Protein AF-A0A523TKD2-F1 (afdb_monomer_lite)

Structure (mmCIF, N/CA/C/O backbone):
data_AF-A0A523TKD2-F1
#
_entry.id   AF-A0A523TKD2-F1
#
loop_
_atom_site.group_PDB
_atom_site.id
_atom_site.type_symbol
_atom_site.label_atom_id
_atom_site.label_alt_id
_atom_site.label_comp_id
_atom_site.label_asym_id
_atom_site.label_entity_id
_atom_site.label_seq_id
_atom_site.pdbx_PDB_in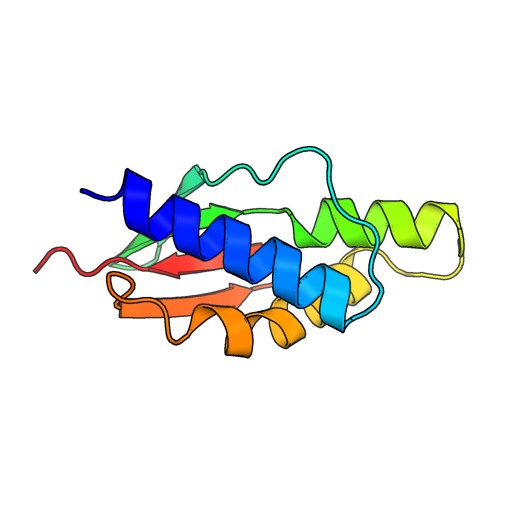s_code
_atom_site.Cartn_x
_atom_site.Cartn_y
_atom_site.Cartn_z
_atom_site.occupancy
_atom_site.B_iso_or_equiv
_atom_site.auth_seq_id
_atom_site.auth_comp_id
_atom_site.auth_asym_id
_atom_site.auth_atom_id
_atom_site.pdbx_PDB_model_num
ATOM 1 N N . MET A 1 1 ? -2.795 4.272 20.669 1.00 55.62 1 MET A N 1
ATOM 2 C CA . MET A 1 1 ? -3.028 2.855 20.339 1.00 55.62 1 MET A CA 1
ATOM 3 C C . MET A 1 1 ? -2.455 2.567 18.963 1.00 55.62 1 MET A C 1
ATOM 5 O O . MET A 1 1 ? -1.347 2.073 18.983 1.00 55.62 1 MET A O 1
ATOM 9 N N . PHE A 1 2 ? -2.994 3.117 17.865 1.00 60.03 2 PHE A N 1
ATOM 10 C CA . PHE A 1 2 ? -2.570 2.917 16.452 1.00 60.03 2 PHE A CA 1
ATOM 11 C C . PHE A 1 2 ? -1.080 3.009 16.045 1.00 60.03 2 PHE A C 1
ATOM 13 O O . PHE A 1 2 ? -0.734 2.704 14.907 1.00 60.03 2 PHE A O 1
ATOM 20 N N . THR A 1 3 ? -0.172 3.453 16.915 1.00 75.75 3 THR A N 1
ATOM 21 C CA . THR A 1 3 ? 1.267 3.470 16.605 1.00 75.75 3 THR A CA 1
ATOM 22 C C . THR A 1 3 ? 1.856 2.058 16.585 1.00 75.75 3 THR A C 1
ATOM 24 O O . THR A 1 3 ? 2.790 1.814 15.828 1.00 75.75 3 THR A O 1
ATOM 27 N N . GLN A 1 4 ? 1.324 1.134 17.392 1.00 85.12 4 GLN A N 1
ATOM 28 C CA . GLN A 1 4 ? 1.850 -0.228 17.482 1.00 85.12 4 GLN A CA 1
ATOM 29 C C . GLN A 1 4 ? 1.415 -1.081 16.284 1.00 85.12 4 GLN A C 1
ATOM 31 O O . GLN A 1 4 ? 2.239 -1.771 15.695 1.00 85.12 4 GLN A O 1
ATOM 36 N N . GLU A 1 5 ? 0.157 -0.978 15.875 1.00 88.88 5 GLU A N 1
ATOM 37 C CA . GLU A 1 5 ? -0.426 -1.698 14.743 1.00 88.88 5 GLU A CA 1
ATOM 38 C C . GLU A 1 5 ? 0.202 -1.220 13.425 1.00 88.88 5 GLU A C 1
ATOM 40 O O . GLU A 1 5 ? 0.588 -2.027 12.583 1.00 88.88 5 GLU A O 1
ATOM 45 N N . LEU A 1 6 ? 0.423 0.094 13.269 1.00 90.94 6 LEU A N 1
ATOM 46 C CA . LEU A 1 6 ? 1.168 0.635 12.125 1.00 90.94 6 LEU A CA 1
ATOM 47 C C . LEU A 1 6 ? 2.642 0.214 12.126 1.00 90.94 6 LEU A C 1
ATOM 49 O O . LEU A 1 6 ? 3.231 0.039 11.056 1.00 90.94 6 LEU A O 1
ATOM 53 N N . HIS A 1 7 ? 3.250 0.040 13.302 1.00 91.62 7 HIS A N 1
ATOM 54 C CA . HIS A 1 7 ? 4.602 -0.502 13.398 1.00 91.62 7 HIS A CA 1
ATOM 55 C C . HIS A 1 7 ? 4.636 -1.957 12.920 1.00 91.62 7 HIS A C 1
ATOM 57 O O . HIS A 1 7 ? 5.437 -2.283 12.050 1.00 91.62 7 HIS A O 1
ATOM 63 N N . GLN A 1 8 ? 3.705 -2.792 13.389 1.00 92.50 8 GLN A N 1
ATOM 64 C CA . GLN A 1 8 ? 3.556 -4.177 12.936 1.00 92.50 8 GLN A CA 1
ATOM 65 C C . GLN A 1 8 ? 3.280 -4.261 11.432 1.00 92.50 8 GLN A C 1
ATOM 67 O O . GLN A 1 8 ? 3.901 -5.067 10.746 1.00 92.50 8 GLN A O 1
ATOM 72 N N . ALA A 1 9 ? 2.422 -3.390 10.891 1.00 93.62 9 ALA A N 1
ATOM 73 C CA . ALA A 1 9 ? 2.171 -3.321 9.452 1.00 93.62 9 ALA A CA 1
ATOM 74 C C . ALA A 1 9 ? 3.431 -2.942 8.670 1.00 93.62 9 ALA A C 1
ATOM 76 O O . ALA A 1 9 ? 3.713 -3.510 7.618 1.00 93.62 9 ALA A O 1
ATOM 77 N N . THR A 1 10 ? 4.229 -2.017 9.197 1.00 94.44 10 THR A N 1
ATOM 78 C CA . THR A 1 10 ? 5.507 -1.631 8.590 1.00 94.44 10 THR A CA 1
ATOM 79 C C . THR A 1 10 ? 6.485 -2.806 8.581 1.00 94.44 10 THR A C 1
ATOM 81 O O . THR A 1 10 ? 7.063 -3.113 7.538 1.00 94.44 10 THR A O 1
ATOM 84 N N . GLU A 1 11 ? 6.636 -3.507 9.706 1.00 93.88 11 GLU A N 1
ATOM 85 C CA . GLU A 1 11 ? 7.481 -4.702 9.801 1.00 93.88 11 GLU A CA 1
ATOM 86 C C . GLU A 1 11 ? 7.005 -5.820 8.866 1.00 93.88 11 GLU A C 1
ATOM 88 O O . GLU A 1 11 ? 7.823 -6.431 8.176 1.00 93.88 11 GLU A O 1
ATOM 93 N N . ALA A 1 12 ? 5.693 -6.052 8.785 1.00 93.81 12 ALA A N 1
ATOM 94 C CA . ALA A 1 12 ? 5.095 -7.022 7.876 1.00 93.81 12 ALA A CA 1
ATOM 95 C C . ALA A 1 12 ? 5.397 -6.688 6.410 1.00 93.81 12 ALA A C 1
ATOM 97 O O . ALA A 1 12 ? 5.841 -7.567 5.673 1.00 93.81 12 ALA A O 1
ATOM 98 N N . VAL A 1 13 ? 5.276 -5.418 6.002 1.00 94.94 13 VAL A N 1
ATOM 99 C CA . VAL A 1 13 ? 5.665 -5.000 4.646 1.00 94.94 13 VAL A CA 1
ATOM 100 C C . VAL A 1 13 ? 7.155 -5.243 4.406 1.00 94.94 13 VAL A C 1
ATOM 102 O O . VAL A 1 13 ? 7.504 -5.831 3.386 1.00 94.94 13 VAL A O 1
ATOM 105 N N . HIS A 1 14 ? 8.049 -4.859 5.323 1.00 94.38 14 HIS A N 1
ATOM 106 C CA . HIS A 1 14 ? 9.485 -5.126 5.154 1.00 94.38 14 HIS A CA 1
ATOM 107 C C . HIS A 1 14 ? 9.787 -6.625 5.027 1.00 94.38 14 HIS A C 1
ATOM 109 O O . HIS A 1 14 ? 10.567 -7.030 4.162 1.00 94.38 14 HIS A O 1
ATOM 115 N N . ASN A 1 15 ? 9.158 -7.462 5.851 1.00 94.00 15 ASN A N 1
ATOM 116 C CA . ASN A 1 15 ? 9.330 -8.912 5.798 1.00 94.00 15 ASN A CA 1
ATOM 117 C C . ASN A 1 15 ? 8.784 -9.505 4.492 1.00 94.00 15 ASN A C 1
ATOM 119 O O . ASN A 1 15 ? 9.456 -10.340 3.883 1.00 94.00 15 ASN A O 1
ATOM 123 N N . GLY A 1 16 ? 7.625 -9.038 4.023 1.00 94.94 16 GLY A N 1
ATOM 124 C CA . GLY A 1 16 ? 7.045 -9.429 2.741 1.00 94.94 16 GLY A CA 1
ATOM 125 C C . GLY A 1 16 ? 7.936 -9.035 1.562 1.00 94.94 16 GLY A C 1
ATOM 126 O O . GLY A 1 16 ? 8.229 -9.862 0.698 1.00 94.94 16 GLY A O 1
ATOM 127 N N . LEU A 1 17 ? 8.479 -7.813 1.563 1.00 94.31 17 LEU A N 1
ATOM 128 C CA . LEU A 1 17 ? 9.428 -7.362 0.540 1.00 94.31 17 LEU A CA 1
ATOM 129 C C . LEU A 1 17 ? 10.703 -8.217 0.525 1.00 94.31 17 LEU A C 1
ATOM 131 O O . LEU A 1 17 ? 11.123 -8.660 -0.545 1.00 94.31 17 LEU A O 1
ATOM 135 N N . LYS A 1 18 ? 11.276 -8.529 1.695 1.00 94.06 18 LYS A N 1
ATOM 136 C CA . LYS A 1 18 ? 12.435 -9.432 1.814 1.00 94.06 18 LYS A CA 1
ATOM 137 C C . LYS A 1 18 ? 12.123 -10.837 1.307 1.00 94.06 18 LYS A C 1
ATOM 139 O O . LYS A 1 18 ? 12.900 -11.392 0.536 1.00 94.06 18 LYS A O 1
ATOM 144 N N . ARG A 1 19 ? 10.975 -11.402 1.694 1.00 94.69 19 ARG A N 1
ATOM 145 C CA . ARG A 1 19 ? 10.495 -12.721 1.244 1.00 94.69 19 ARG A CA 1
ATOM 146 C C . ARG A 1 19 ? 10.367 -12.788 -0.279 1.00 94.69 19 ARG A C 1
ATOM 148 O O . ARG A 1 19 ? 10.677 -13.814 -0.877 1.00 94.69 19 ARG A O 1
ATOM 155 N N . LEU A 1 20 ? 9.934 -11.693 -0.898 1.00 92.88 20 LEU A N 1
ATOM 156 C CA . LEU A 1 20 ? 9.781 -11.560 -2.346 1.00 92.88 20 LEU A CA 1
ATOM 157 C C . LEU A 1 20 ? 11.085 -11.158 -3.066 1.00 92.88 20 LEU A C 1
ATOM 159 O O . LEU A 1 20 ? 11.075 -11.032 -4.289 1.00 92.88 20 LEU A O 1
ATOM 163 N N . ASN A 1 21 ? 12.201 -10.983 -2.343 1.00 93.50 21 ASN A N 1
ATOM 164 C CA . ASN A 1 21 ? 13.475 -10.459 -2.855 1.00 93.50 21 ASN A CA 1
ATOM 165 C C . ASN A 1 21 ? 13.329 -9.109 -3.586 1.00 93.50 21 ASN A C 1
ATOM 167 O O . ASN A 1 21 ? 13.991 -8.855 -4.593 1.00 93.50 21 ASN A O 1
ATOM 171 N N . LEU A 1 22 ? 12.442 -8.249 -3.083 1.00 93.38 22 LEU A N 1
ATOM 172 C CA . LEU A 1 22 ? 12.181 -6.920 -3.624 1.00 93.38 22 LEU A CA 1
ATOM 173 C C . LEU A 1 22 ? 13.057 -5.860 -2.941 1.00 93.38 22 LEU A C 1
ATOM 175 O O . LEU A 1 22 ? 13.447 -6.031 -1.784 1.00 93.38 22 LEU A O 1
ATOM 179 N N . PRO A 1 23 ? 13.366 -4.744 -3.628 1.00 91.25 23 PRO A N 1
ATOM 180 C CA . PRO A 1 23 ? 14.132 -3.660 -3.030 1.00 91.25 23 PRO A CA 1
ATOM 181 C C . PRO A 1 23 ? 13.366 -3.021 -1.869 1.00 91.25 23 PRO A C 1
ATOM 183 O O . PRO A 1 23 ? 12.185 -2.695 -1.989 1.00 91.25 23 PRO A O 1
ATOM 186 N N . GLU A 1 24 ? 14.059 -2.796 -0.756 1.00 89.31 24 GLU A N 1
ATOM 187 C CA . GLU A 1 24 ? 13.464 -2.161 0.416 1.00 89.31 24 GLU A CA 1
ATOM 188 C C . GLU A 1 24 ? 13.439 -0.632 0.254 1.00 89.31 24 GLU A C 1
ATOM 190 O O . GLU A 1 24 ? 14.465 -0.022 -0.065 1.00 89.31 24 GLU A O 1
ATOM 195 N N . PRO A 1 25 ? 12.281 0.015 0.454 1.00 89.25 25 PRO A N 1
ATOM 196 C CA . PRO A 1 25 ? 12.186 1.465 0.464 1.00 89.25 25 PRO A CA 1
ATOM 197 C C . PRO A 1 25 ? 12.795 2.018 1.758 1.00 89.25 25 PRO A C 1
ATOM 199 O O . PRO A 1 25 ? 12.712 1.391 2.810 1.00 89.25 25 PRO A O 1
ATOM 202 N N . GLU A 1 26 ? 13.352 3.229 1.700 1.00 85.31 26 GLU A N 1
ATOM 203 C CA . GLU A 1 26 ? 13.917 3.889 2.888 1.00 85.31 26 GLU A CA 1
ATOM 204 C C . GLU A 1 26 ? 12.852 4.201 3.949 1.00 85.31 26 GLU A C 1
ATOM 206 O O . GLU A 1 26 ? 13.128 4.122 5.143 1.00 85.31 26 GLU A O 1
ATOM 211 N N . THR A 1 27 ? 11.633 4.551 3.516 1.00 87.56 27 THR A N 1
ATOM 212 C CA . THR A 1 27 ? 10.506 4.858 4.407 1.00 87.56 27 THR A CA 1
ATOM 213 C C . THR A 1 27 ? 9.184 4.298 3.886 1.00 87.56 27 THR A C 1
ATOM 215 O O . THR A 1 27 ? 8.870 4.376 2.686 1.00 87.56 27 THR A O 1
ATOM 218 N N . ILE A 1 28 ? 8.373 3.797 4.820 1.00 93.19 28 ILE A N 1
ATOM 219 C CA . ILE A 1 28 ? 6.973 3.424 4.613 1.00 93.19 28 ILE A CA 1
ATOM 220 C C . ILE A 1 28 ? 6.116 4.450 5.344 1.00 93.19 28 ILE A C 1
ATOM 222 O O . ILE A 1 28 ? 6.016 4.446 6.568 1.00 93.19 28 ILE A O 1
ATOM 226 N N . ASP A 1 29 ? 5.528 5.358 4.572 1.00 92.56 29 ASP A N 1
ATOM 227 C CA . ASP A 1 29 ? 4.720 6.443 5.115 1.00 92.56 29 ASP A CA 1
ATOM 228 C C . ASP A 1 29 ? 3.250 6.022 5.069 1.00 92.56 29 ASP A C 1
ATOM 230 O O . ASP A 1 29 ? 2.687 5.831 3.985 1.00 92.56 29 ASP A O 1
ATOM 234 N N . TRP A 1 30 ? 2.646 5.852 6.244 1.00 93.81 30 TRP A N 1
ATOM 235 C CA . TRP A 1 30 ? 1.219 5.585 6.405 1.00 93.81 30 TRP A CA 1
ATOM 236 C C . TRP A 1 30 ? 0.468 6.903 6.566 1.00 93.81 30 TRP A C 1
ATOM 238 O O . TRP A 1 30 ? 0.725 7.668 7.497 1.00 93.81 30 TRP A O 1
ATOM 248 N N . LEU A 1 31 ? -0.464 7.178 5.658 1.00 92.94 31 LEU A N 1
ATOM 249 C CA . LEU A 1 31 ? -1.244 8.410 5.645 1.00 92.94 31 LEU A CA 1
ATOM 250 C C . LEU A 1 31 ? -2.684 8.129 6.083 1.00 92.94 31 LEU A C 1
ATOM 252 O O . LEU A 1 31 ? -3.323 7.264 5.478 1.00 92.94 31 LEU A O 1
ATOM 256 N N . PRO A 1 32 ? -3.228 8.864 7.073 1.00 91.88 32 PRO A N 1
ATOM 257 C CA . PRO A 1 32 ? -4.647 8.793 7.398 1.00 91.88 32 PRO A CA 1
ATOM 258 C C . PRO A 1 32 ? -5.470 9.069 6.142 1.00 91.88 32 PRO A C 1
ATOM 260 O O . PRO A 1 32 ? -5.307 10.110 5.505 1.00 91.88 32 PRO A O 1
ATOM 263 N N . THR A 1 33 ? -6.317 8.121 5.766 1.00 88.19 33 THR A N 1
ATOM 264 C CA . THR A 1 33 ? -7.079 8.166 4.522 1.00 88.19 33 THR A CA 1
ATOM 265 C C . THR A 1 33 ? -8.548 7.888 4.834 1.00 88.19 33 THR A C 1
ATOM 267 O O . THR A 1 33 ? -8.846 6.865 5.452 1.00 88.19 33 THR A O 1
ATOM 270 N N . PRO A 1 34 ? -9.472 8.785 4.447 1.00 88.69 34 PRO A N 1
ATOM 271 C CA . PRO A 1 34 ? -10.894 8.485 4.494 1.00 88.69 34 PRO A CA 1
ATOM 272 C C . PRO A 1 34 ? -11.238 7.537 3.339 1.00 88.69 34 PRO A C 1
ATOM 274 O O . PRO A 1 34 ? -10.992 7.857 2.173 1.00 88.69 34 PRO A O 1
ATOM 277 N N . PHE A 1 35 ? -11.798 6.377 3.661 1.00 84.69 35 PHE A N 1
ATOM 278 C CA . PHE A 1 35 ? -12.327 5.421 2.694 1.00 84.69 35 PHE A CA 1
ATOM 279 C C . PHE A 1 35 ? -13.854 5.577 2.582 1.00 84.69 35 PHE A C 1
ATOM 281 O O . PHE A 1 35 ? -14.467 6.365 3.305 1.00 84.69 35 PHE A O 1
ATOM 288 N N . GLU A 1 36 ? -14.494 4.885 1.634 1.00 80.75 36 GLU A N 1
ATOM 289 C CA . GLU A 1 36 ? -15.953 4.960 1.460 1.00 80.75 36 GLU A CA 1
ATOM 290 C C . GLU A 1 36 ? -16.675 4.343 2.669 1.00 80.75 36 GLU A C 1
ATOM 292 O O . GLU A 1 36 ? -16.909 3.142 2.72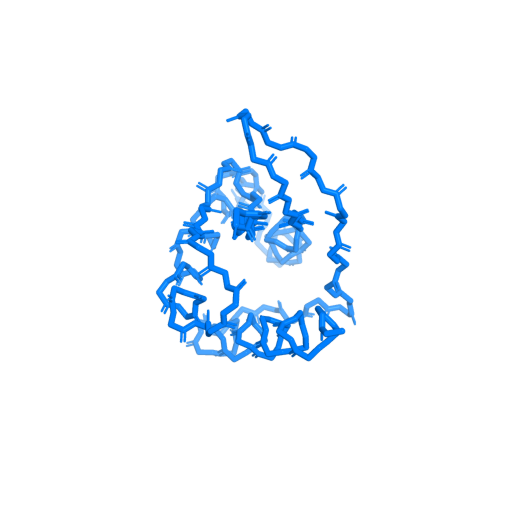0 1.00 80.75 36 GLU A O 1
ATOM 297 N N . GLY A 1 37 ? -17.022 5.179 3.651 1.00 79.88 37 GLY A N 1
ATOM 298 C CA . GLY A 1 37 ? -17.735 4.772 4.867 1.00 79.88 37 GLY A CA 1
ATOM 299 C C . GLY A 1 37 ? -16.837 4.439 6.062 1.00 79.88 37 GLY A C 1
ATOM 300 O O . GLY A 1 37 ? -17.329 4.479 7.185 1.00 79.88 37 GLY A O 1
ATOM 301 N N . ASP A 1 38 ? -15.538 4.235 5.837 1.00 84.00 38 ASP A N 1
ATOM 302 C CA . ASP A 1 38 ? -14.564 3.840 6.859 1.00 84.00 38 ASP A CA 1
ATOM 303 C C . ASP A 1 38 ? -13.395 4.838 6.950 1.00 84.00 38 ASP A C 1
ATOM 305 O O . ASP A 1 38 ? -13.143 5.643 6.048 1.00 84.00 38 ASP A O 1
ATOM 309 N N . TRP A 1 39 ? -12.642 4.781 8.048 1.00 89.75 39 TRP A N 1
ATOM 310 C CA . TRP A 1 39 ? -11.351 5.461 8.180 1.00 89.75 39 TRP A CA 1
ATOM 311 C C . TRP A 1 39 ? -10.221 4.441 8.170 1.00 89.75 39 TRP A C 1
ATOM 313 O O . TRP A 1 39 ? -10.420 3.264 8.460 1.00 89.75 39 TRP A O 1
ATOM 323 N N . GLY A 1 40 ? -9.010 4.892 7.863 1.00 92.75 40 GLY A N 1
ATOM 324 C CA . GLY A 1 40 ? -7.846 4.029 7.942 1.00 92.75 40 GLY A CA 1
ATOM 325 C C . GLY A 1 40 ? -6.563 4.702 7.498 1.00 92.75 40 GLY A C 1
ATOM 326 O O . GLY A 1 40 ? -6.435 5.927 7.553 1.00 92.75 40 GLY A O 1
ATOM 327 N N . TYR A 1 41 ? -5.607 3.887 7.068 1.00 94.12 41 TYR A N 1
ATOM 328 C CA . 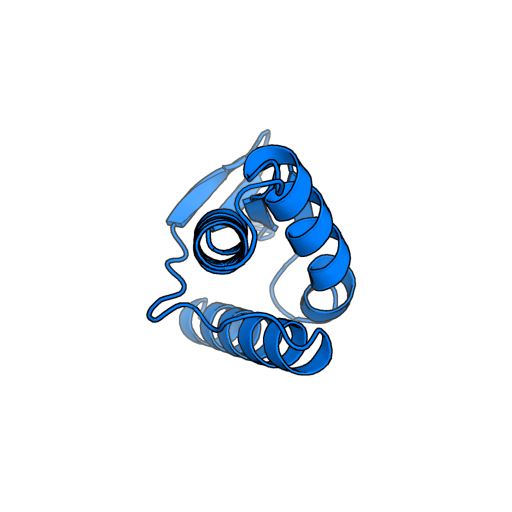TYR A 1 41 ? -4.283 4.324 6.652 1.00 94.12 41 TYR A CA 1
ATOM 329 C C . TYR A 1 41 ? -3.935 3.753 5.283 1.00 94.12 41 TYR A C 1
ATOM 331 O O . TYR A 1 41 ? -4.024 2.552 5.056 1.00 94.12 41 TYR A O 1
ATOM 339 N N . GLY A 1 42 ? -3.518 4.622 4.370 1.00 95.06 42 GLY A N 1
ATOM 340 C CA . GLY A 1 42 ? -3.047 4.247 3.044 1.00 95.06 42 GLY A CA 1
ATOM 341 C C . GLY A 1 42 ? -1.542 4.448 2.920 1.00 95.06 42 GLY A C 1
ATOM 342 O O . GLY A 1 42 ? -0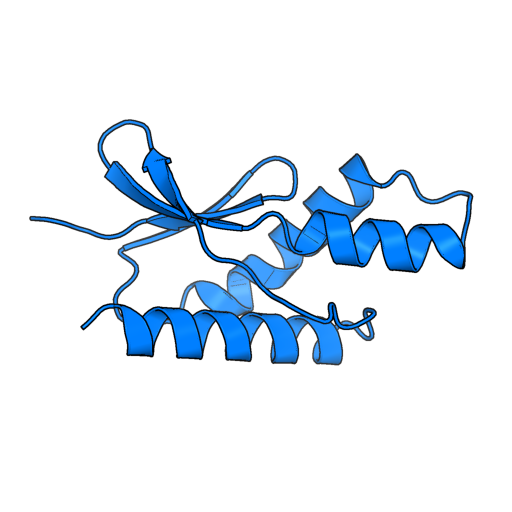.984 5.385 3.496 1.00 95.06 42 GLY A O 1
ATOM 343 N N . THR A 1 43 ? -0.876 3.615 2.125 1.00 95.81 43 THR A N 1
ATOM 344 C CA . THR A 1 43 ? 0.514 3.859 1.723 1.00 95.81 43 THR A CA 1
ATOM 345 C C . THR A 1 43 ? 0.756 3.562 0.246 1.00 95.81 43 THR A C 1
ATOM 347 O O . THR A 1 43 ? 0.198 2.632 -0.336 1.00 95.81 43 THR A O 1
ATOM 350 N N . ALA A 1 44 ? 1.633 4.362 -0.367 1.00 95.69 44 ALA A N 1
ATOM 351 C CA . ALA A 1 44 ? 2.078 4.222 -1.756 1.00 95.69 44 ALA A CA 1
ATOM 352 C C . ALA A 1 44 ? 3.414 3.461 -1.873 1.00 95.69 44 ALA A C 1
ATOM 354 O O . ALA A 1 44 ? 4.128 3.588 -2.870 1.00 95.69 44 ALA A O 1
ATOM 355 N N . VAL A 1 45 ? 3.795 2.702 -0.842 1.00 95.56 45 VAL A N 1
ATOM 356 C CA . VAL A 1 45 ? 5.094 2.021 -0.759 1.00 95.56 45 VAL A CA 1
ATOM 357 C C . VAL A 1 45 ? 5.380 1.123 -1.969 1.00 95.56 45 VAL A C 1
ATOM 359 O O . VAL A 1 45 ? 6.497 1.127 -2.486 1.00 95.56 45 VAL A O 1
ATOM 362 N N . CYS A 1 46 ? 4.366 0.440 -2.505 1.00 95.88 46 CYS A N 1
ATOM 363 C CA . CYS A 1 46 ? 4.531 -0.471 -3.638 1.00 95.88 46 CYS A CA 1
ATOM 364 C C . CYS A 1 46 ? 4.952 0.265 -4.919 1.00 95.88 46 CYS A C 1
ATOM 366 O O . CYS A 1 46 ? 5.688 -0.292 -5.730 1.00 95.88 46 CYS A O 1
ATOM 368 N N . PHE A 1 47 ? 4.573 1.538 -5.083 1.00 95.50 47 PHE A N 1
ATOM 369 C CA . PHE A 1 47 ? 5.077 2.376 -6.173 1.00 95.50 47 PHE A CA 1
ATOM 370 C C . PHE A 1 47 ? 6.548 2.740 -5.993 1.00 95.50 47 PHE A C 1
ATOM 372 O O . PHE A 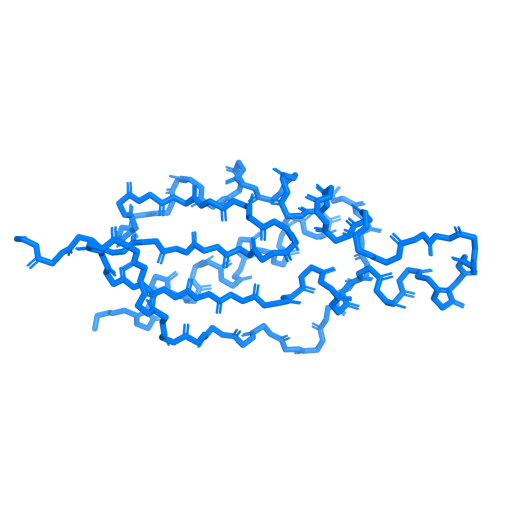1 47 ? 7.288 2.739 -6.976 1.00 95.50 47 PHE A O 1
ATOM 379 N N . LYS A 1 48 ? 6.989 3.029 -4.757 1.00 95.25 48 LYS A N 1
ATOM 380 C CA . LYS A 1 48 ? 8.411 3.282 -4.467 1.00 95.25 48 LYS A CA 1
ATOM 381 C C . LYS A 1 48 ? 9.241 2.045 -4.834 1.00 95.25 48 LYS A C 1
ATOM 383 O O . LYS A 1 48 ? 10.217 2.172 -5.567 1.00 95.25 48 LYS A O 1
ATOM 388 N N . VAL A 1 49 ? 8.807 0.859 -4.402 1.00 95.25 49 VAL A N 1
ATOM 389 C CA . VAL A 1 49 ? 9.467 -0.428 -4.693 1.00 95.25 49 VAL A CA 1
ATOM 390 C C . VAL A 1 49 ? 9.478 -0.725 -6.194 1.00 95.25 49 VAL A C 1
ATOM 392 O O . VAL A 1 49 ? 10.543 -0.950 -6.765 1.00 95.25 49 VAL A O 1
ATOM 395 N N . ALA A 1 50 ? 8.329 -0.632 -6.866 1.00 95.69 50 ALA A N 1
ATOM 396 C CA . ALA A 1 50 ? 8.235 -0.857 -8.308 1.00 95.69 50 ALA A CA 1
ATOM 397 C C . ALA A 1 50 ? 9.101 0.127 -9.115 1.00 95.69 50 ALA A C 1
ATOM 399 O O . ALA A 1 50 ? 9.690 -0.246 -10.128 1.00 95.69 50 ALA A O 1
ATOM 400 N N . ALA A 1 51 ? 9.213 1.384 -8.674 1.00 94.44 51 ALA A N 1
ATOM 401 C CA . ALA A 1 51 ? 10.098 2.361 -9.301 1.00 94.44 51 ALA A CA 1
ATOM 402 C C . ALA A 1 51 ? 11.583 2.018 -9.097 1.00 94.44 51 ALA A C 1
ATOM 404 O O . ALA A 1 51 ? 12.387 2.274 -9.992 1.00 94.44 51 ALA A O 1
ATOM 405 N N . LEU A 1 52 ? 11.962 1.439 -7.951 1.00 94.00 52 LEU A N 1
ATOM 406 C CA . LEU A 1 52 ? 13.319 0.935 -7.721 1.00 94.00 52 LEU A CA 1
ATOM 407 C C . LEU A 1 52 ? 13.631 -0.267 -8.619 1.00 94.00 52 LEU A C 1
ATOM 409 O O . LEU A 1 52 ? 14.692 -0.279 -9.240 1.00 94.00 52 LEU A O 1
ATOM 413 N N . GLU A 1 53 ? 12.703 -1.216 -8.772 1.00 93.88 53 GLU A N 1
ATOM 414 C CA . GLU A 1 53 ? 12.860 -2.315 -9.735 1.00 93.88 53 GLU A CA 1
ATOM 415 C C . GLU A 1 53 ? 12.984 -1.787 -11.173 1.00 93.88 53 GLU A C 1
ATOM 417 O O . GLU A 1 53 ? 13.880 -2.200 -11.906 1.00 93.88 53 GLU A O 1
ATOM 422 N N . ALA A 1 54 ? 12.164 -0.804 -11.563 1.00 94.06 54 ALA A N 1
ATOM 423 C CA . ALA A 1 54 ? 12.193 -0.229 -12.909 1.00 94.06 54 ALA A CA 1
ATOM 424 C C . ALA A 1 54 ? 13.487 0.546 -13.237 1.00 94.06 54 ALA A C 1
ATOM 426 O O . ALA A 1 54 ? 13.814 0.761 -14.407 1.00 94.06 54 ALA A O 1
ATOM 427 N N . LYS A 1 55 ? 14.255 0.970 -12.219 1.00 91.94 55 LYS A N 1
ATOM 428 C CA . LYS A 1 55 ? 15.606 1.525 -12.426 1.00 91.94 55 LYS A CA 1
ATOM 429 C C . LYS A 1 55 ? 16.596 0.452 -12.885 1.00 91.94 55 LYS A C 1
ATOM 431 O O . LYS A 1 55 ? 17.526 0.789 -13.619 1.00 91.94 55 LYS A O 1
ATOM 436 N N . ILE A 1 56 ? 16.399 -0.797 -12.457 1.00 90.12 56 ILE A N 1
ATOM 437 C CA . ILE A 1 56 ? 17.219 -1.958 -12.826 1.00 90.12 56 ILE A CA 1
ATOM 438 C C . ILE A 1 56 ? 16.720 -2.536 -14.155 1.00 90.12 56 ILE A C 1
ATOM 440 O O . ILE A 1 56 ? 17.508 -2.701 -15.085 1.00 90.12 56 ILE A O 1
ATOM 444 N N . ASP A 1 57 ? 15.410 -2.763 -14.275 1.00 90.81 57 ASP A N 1
ATOM 445 C CA . ASP A 1 57 ? 14.754 -3.233 -15.495 1.00 90.81 57 ASP A CA 1
ATOM 446 C C . ASP A 1 57 ? 13.769 -2.188 -16.036 1.00 90.81 57 ASP A C 1
ATOM 448 O O . ASP A 1 57 ? 12.615 -2.087 -15.622 1.00 90.81 57 ASP A O 1
ATOM 452 N N . ARG A 1 58 ? 14.220 -1.432 -17.040 1.00 88.50 58 ARG A N 1
ATOM 453 C CA . ARG A 1 58 ? 13.434 -0.358 -17.667 1.00 88.50 58 ARG A CA 1
ATOM 454 C C . ARG A 1 58 ? 12.217 -0.852 -18.455 1.00 88.50 58 ARG A C 1
ATOM 456 O O . ARG A 1 58 ? 11.431 -0.021 -18.907 1.00 88.50 58 ARG A O 1
ATOM 463 N N . SER A 1 59 ? 12.068 -2.161 -18.669 1.00 91.50 59 SER A N 1
ATOM 464 C CA . SER A 1 59 ? 10.888 -2.729 -19.328 1.00 91.50 59 SER A CA 1
ATOM 465 C C . SER A 1 59 ? 9.678 -2.833 -18.390 1.00 91.50 59 SER A C 1
ATOM 467 O O . SER A 1 59 ? 8.540 -2.928 -18.862 1.00 91.50 59 SER A O 1
ATOM 469 N N . LEU A 1 60 ? 9.901 -2.751 -17.072 1.00 92.75 60 LEU A N 1
ATOM 470 C CA . LEU A 1 60 ? 8.847 -2.831 -16.067 1.00 92.75 60 LEU A CA 1
ATOM 471 C C . LEU A 1 60 ? 7.906 -1.624 -16.129 1.00 92.75 60 LEU A C 1
ATOM 473 O O . LEU A 1 60 ? 8.303 -0.461 -16.024 1.00 92.75 60 LEU A O 1
ATOM 477 N N . LYS A 1 61 ? 6.606 -1.911 -16.220 1.00 95.50 61 LYS A N 1
ATOM 478 C CA . LYS A 1 61 ? 5.550 -0.903 -16.106 1.00 95.50 61 LYS A CA 1
ATOM 479 C C . LYS A 1 61 ? 5.225 -0.679 -14.634 1.00 95.50 61 LYS A C 1
ATOM 481 O O . LYS A 1 61 ? 4.464 -1.444 -14.046 1.00 95.50 61 LYS A O 1
ATOM 486 N N . VAL A 1 62 ? 5.763 0.398 -14.062 1.00 95.06 62 VAL A N 1
ATOM 487 C CA . VAL A 1 62 ? 5.644 0.727 -12.628 1.00 95.06 62 VAL A CA 1
ATOM 488 C C . VAL A 1 62 ? 4.218 0.584 -12.067 1.00 95.06 62 VAL A C 1
ATOM 490 O O . VAL A 1 62 ? 4.085 -0.071 -11.039 1.00 95.06 62 VAL A O 1
ATOM 493 N N . PRO A 1 63 ? 3.138 1.094 -12.701 1.00 95.25 63 PRO A N 1
ATOM 494 C CA . PRO A 1 63 ? 1.792 0.969 -12.128 1.00 95.25 63 PRO A CA 1
ATOM 495 C C . PRO A 1 63 ? 1.289 -0.475 -12.051 1.00 95.25 63 PRO A C 1
ATOM 497 O O . PRO A 1 63 ? 0.645 -0.855 -11.077 1.00 95.25 63 PRO A O 1
ATOM 500 N N . GLN A 1 64 ? 1.599 -1.286 -13.066 1.00 95.94 64 GLN A N 1
ATOM 501 C CA . GLN A 1 64 ? 1.235 -2.700 -13.078 1.00 95.94 64 GLN A CA 1
ATOM 502 C C . GLN A 1 64 ? 2.019 -3.445 -11.997 1.00 95.94 64 GLN A C 1
ATOM 504 O O . GLN A 1 64 ? 1.434 -4.159 -11.188 1.00 95.94 64 GLN A O 1
ATOM 509 N N . ARG A 1 65 ? 3.332 -3.205 -11.934 1.00 95.56 65 ARG A N 1
ATOM 510 C CA . ARG A 1 65 ? 4.205 -3.849 -10.958 1.00 95.56 65 ARG A CA 1
ATOM 511 C C . ARG A 1 65 ? 3.845 -3.469 -9.520 1.00 95.56 65 ARG A C 1
ATOM 513 O O . ARG A 1 65 ? 3.798 -4.333 -8.657 1.00 95.56 65 ARG A O 1
ATOM 520 N N . ALA A 1 66 ? 3.512 -2.206 -9.264 1.00 96.56 66 ALA A N 1
ATOM 521 C CA . ALA A 1 66 ? 3.049 -1.757 -7.953 1.00 96.56 66 ALA A CA 1
ATOM 522 C C . ALA A 1 66 ? 1.751 -2.461 -7.525 1.00 96.56 66 ALA A C 1
ATOM 524 O O . ALA A 1 66 ? 1.619 -2.836 -6.364 1.00 96.56 66 ALA A O 1
ATOM 525 N N . HIS A 1 67 ? 0.805 -2.668 -8.448 1.00 96.50 67 HIS A N 1
ATOM 526 C CA . HIS A 1 67 ? -0.430 -3.402 -8.162 1.00 96.50 67 HIS A CA 1
ATOM 527 C C . HIS A 1 67 ? -0.176 -4.882 -7.843 1.00 96.50 67 HIS A C 1
ATOM 529 O O . HIS A 1 67 ? -0.753 -5.403 -6.889 1.00 96.50 67 HIS A O 1
ATOM 535 N N . GLU A 1 68 ? 0.718 -5.534 -8.591 1.00 95.56 68 GLU A N 1
ATOM 536 C CA . GLU A 1 68 ? 1.156 -6.906 -8.308 1.00 95.56 68 GLU A CA 1
ATOM 537 C C . GLU A 1 68 ? 1.793 -7.010 -6.916 1.00 95.56 68 GLU A C 1
ATOM 539 O O . GLU A 1 68 ? 1.382 -7.850 -6.120 1.00 95.56 68 GLU A O 1
ATOM 544 N N . ILE A 1 69 ? 2.741 -6.122 -6.589 1.00 95.25 69 ILE A N 1
ATOM 545 C CA . ILE A 1 69 ? 3.403 -6.095 -5.275 1.00 95.25 69 ILE A CA 1
ATOM 546 C C . ILE A 1 69 ? 2.380 -5.876 -4.158 1.00 95.25 69 ILE A C 1
ATOM 548 O O . ILE A 1 69 ? 2.400 -6.605 -3.174 1.00 95.25 69 ILE A O 1
ATOM 552 N N . ALA A 1 70 ? 1.465 -4.917 -4.316 1.00 96.12 70 ALA A N 1
ATOM 553 C CA . ALA A 1 70 ? 0.440 -4.653 -3.311 1.00 96.12 70 ALA A CA 1
ATOM 554 C C . ALA A 1 70 ? -0.441 -5.886 -3.060 1.00 96.12 70 ALA A C 1
ATOM 556 O O . ALA A 1 70 ? -0.739 -6.198 -1.915 1.00 96.12 70 ALA A O 1
ATOM 557 N N . THR A 1 71 ? -0.800 -6.619 -4.117 1.00 95.31 71 THR A N 1
ATOM 558 C CA . THR A 1 71 ? -1.596 -7.851 -4.000 1.00 95.31 71 THR A CA 1
ATOM 559 C C . THR A 1 71 ? -0.821 -8.954 -3.275 1.00 95.31 71 THR A C 1
ATOM 561 O O . THR A 1 71 ? -1.382 -9.634 -2.428 1.00 95.31 71 THR A O 1
ATOM 564 N N . LEU A 1 72 ? 0.477 -9.109 -3.556 1.00 94.56 72 LEU A N 1
ATOM 565 C CA . LEU A 1 72 ? 1.335 -10.115 -2.911 1.00 94.56 72 LEU A CA 1
ATOM 566 C C . LEU A 1 72 ? 1.613 -9.843 -1.426 1.00 94.56 72 LEU A C 1
ATOM 568 O O . LEU A 1 72 ? 2.010 -10.762 -0.711 1.00 94.56 72 LEU A O 1
ATOM 572 N N . LEU A 1 73 ? 1.466 -8.589 -0.993 1.00 94.56 73 LEU A N 1
ATOM 573 C CA . LEU A 1 73 ? 1.669 -8.161 0.391 1.00 94.56 73 LEU A CA 1
ATOM 574 C C . LEU A 1 73 ? 0.379 -8.201 1.226 1.00 94.56 73 LEU A C 1
ATOM 576 O O . LEU A 1 73 ? 0.454 -7.972 2.430 1.00 94.56 73 LEU A O 1
ATOM 580 N N . LEU A 1 74 ? -0.786 -8.479 0.623 1.00 93.12 74 LEU A N 1
ATOM 581 C CA . LEU A 1 74 ? -2.055 -8.587 1.357 1.00 93.12 74 LEU A CA 1
ATOM 582 C C . LEU A 1 74 ? -1.987 -9.673 2.432 1.00 93.12 74 LEU A C 1
ATOM 584 O O . LEU A 1 74 ? -2.261 -9.391 3.595 1.00 93.12 74 LEU A O 1
ATOM 588 N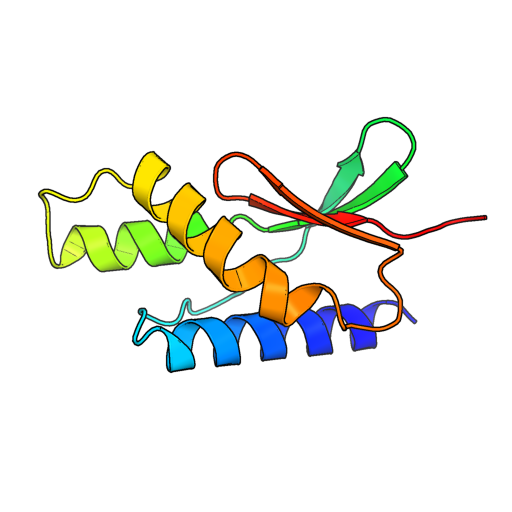 N . ASP A 1 75 ? -1.535 -10.871 2.057 1.00 87.62 75 ASP A N 1
ATOM 589 C CA . ASP A 1 75 ? -1.470 -12.035 2.951 1.00 87.62 75 ASP A CA 1
ATOM 590 C C . ASP A 1 75 ? -0.608 -11.775 4.203 1.00 87.62 75 ASP A C 1
ATOM 592 O O . ASP A 1 75 ? -0.884 -12.300 5.284 1.00 87.62 75 ASP A O 1
ATOM 596 N N . ASP A 1 76 ? 0.435 -10.944 4.074 1.00 89.31 76 ASP A N 1
ATOM 597 C CA . ASP A 1 76 ? 1.317 -10.577 5.189 1.00 89.31 76 ASP A CA 1
ATOM 598 C C . ASP A 1 76 ? 0.647 -9.576 6.157 1.00 89.31 76 ASP A C 1
ATOM 600 O O . ASP A 1 76 ? 1.071 -9.451 7.306 1.00 89.31 76 ASP A O 1
ATOM 604 N N . LEU A 1 77 ? -0.387 -8.859 5.705 1.00 90.75 77 LEU A N 1
ATOM 605 C CA . LEU A 1 77 ? -1.057 -7.782 6.440 1.00 90.75 77 LEU A CA 1
ATOM 606 C C . LEU A 1 77 ? -2.422 -8.181 7.014 1.00 90.75 77 LEU A C 1
ATOM 608 O O . LEU A 1 77 ? -2.821 -7.624 8.035 1.00 90.75 77 LEU A O 1
ATOM 612 N N . GLU A 1 78 ? -3.127 -9.140 6.408 1.00 86.81 78 GLU A N 1
ATOM 613 C CA . GLU A 1 78 ? -4.473 -9.568 6.835 1.00 86.81 78 GLU A CA 1
ATOM 614 C C . GLU A 1 78 ? -4.530 -10.114 8.273 1.00 86.81 78 GLU A C 1
ATOM 616 O O . GLU A 1 78 ? -5.583 -10.082 8.903 1.00 86.81 78 GLU A O 1
ATOM 621 N N . ASN A 1 79 ? -3.406 -10.589 8.817 1.00 83.56 79 ASN A N 1
ATOM 622 C CA . ASN A 1 79 ? -3.344 -11.196 10.152 1.00 83.56 79 ASN A CA 1
ATOM 623 C C . ASN A 1 79 ? -2.966 -10.212 11.274 1.00 83.56 79 ASN A C 1
ATOM 625 O O . ASN A 1 79 ? -2.727 -10.636 12.406 1.00 83.56 79 ASN A O 1
ATOM 629 N N . ILE A 1 80 ? -2.857 -8.916 10.977 1.00 88.06 80 ILE A N 1
ATOM 630 C CA . ILE A 1 80 ? -2.470 -7.913 11.971 1.00 88.06 80 ILE A CA 1
ATOM 631 C C . ILE A 1 80 ? -3.704 -7.470 12.753 1.00 88.06 80 ILE A C 1
ATOM 633 O O . ILE A 1 80 ? -4.638 -6.891 12.199 1.00 88.06 80 ILE A O 1
ATOM 637 N N . GLU A 1 81 ? -3.686 -7.714 14.062 1.00 85.00 81 GLU A N 1
ATOM 638 C CA . GLU A 1 81 ? -4.736 -7.240 14.960 1.00 85.00 81 GLU A CA 1
ATOM 639 C C . GLU A 1 81 ? -4.846 -5.706 14.923 1.00 85.00 81 GLU A C 1
ATOM 641 O O . GLU A 1 81 ? -3.847 -4.988 14.907 1.00 85.00 81 GLU A O 1
ATOM 646 N N . GLY A 1 82 ? -6.081 -5.204 14.935 1.00 85.44 82 GLY A N 1
ATOM 647 C CA . GLY A 1 82 ? -6.382 -3.768 14.943 1.00 85.44 82 GLY A CA 1
ATOM 648 C C . GLY A 1 82 ? -6.765 -3.178 13.585 1.00 85.44 82 GLY A C 1
ATOM 649 O O . GLY A 1 82 ? -7.260 -2.050 13.545 1.00 85.44 82 GLY A O 1
ATOM 650 N N . PHE A 1 83 ? -6.628 -3.941 12.496 1.00 89.25 83 PHE A N 1
ATOM 651 C CA . PHE A 1 83 ? -7.229 -3.610 11.204 1.00 89.25 83 PHE A CA 1
ATOM 652 C C . PHE A 1 83 ? -8.436 -4.508 10.939 1.00 89.25 83 PHE A C 1
ATOM 654 O O . PHE A 1 83 ? -8.380 -5.719 11.126 1.00 89.25 83 PHE A O 1
ATOM 661 N N . ASP A 1 84 ? -9.543 -3.896 10.528 1.00 89.25 84 ASP A N 1
ATOM 662 C CA . ASP A 1 84 ? -10.798 -4.595 10.222 1.00 89.25 84 ASP A CA 1
ATOM 663 C C . ASP A 1 84 ? -10.738 -5.245 8.838 1.00 89.25 84 ASP A C 1
ATOM 665 O O . ASP A 1 84 ? -11.219 -6.356 8.622 1.00 89.25 84 ASP A O 1
ATOM 669 N N . ARG A 1 85 ? -10.103 -4.541 7.895 1.00 90.94 85 ARG A N 1
ATOM 670 C CA . ARG A 1 85 ? -9.955 -4.967 6.507 1.00 90.94 85 ARG A CA 1
ATOM 671 C C . ARG A 1 85 ? -8.663 -4.414 5.922 1.00 90.94 85 ARG A C 1
ATOM 673 O O . ARG A 1 85 ? -8.301 -3.266 6.174 1.00 90.94 85 ARG A O 1
ATOM 680 N N . VAL A 1 86 ? -7.995 -5.211 5.095 1.00 93.62 86 VAL A N 1
ATOM 681 C CA . VAL A 1 86 ? -6.823 -4.785 4.324 1.00 93.62 86 VAL A CA 1
ATOM 682 C C . VAL A 1 86 ? -7.118 -4.938 2.839 1.00 93.62 86 VAL A C 1
ATOM 684 O O . VAL A 1 86 ? -7.715 -5.923 2.416 1.00 93.62 86 VAL A O 1
ATOM 687 N N . GLU A 1 87 ? -6.731 -3.950 2.035 1.00 94.19 87 GLU A N 1
ATOM 688 C CA . GLU A 1 87 ? -6.995 -3.940 0.598 1.00 94.19 87 GLU A CA 1
ATOM 689 C C . GLU A 1 87 ? -5.778 -3.478 -0.202 1.00 94.19 87 GLU A C 1
ATOM 691 O O . GLU A 1 87 ? -5.083 -2.529 0.169 1.00 94.19 87 GLU A O 1
ATOM 696 N N . ALA A 1 88 ? -5.578 -4.099 -1.366 1.00 95.00 88 ALA A N 1
ATOM 697 C CA . ALA A 1 88 ? -4.644 -3.633 -2.380 1.00 95.00 88 ALA A CA 1
ATOM 698 C C . ALA A 1 88 ? -5.405 -2.988 -3.545 1.00 95.00 88 ALA A C 1
ATOM 700 O O . ALA A 1 88 ? -5.990 -3.672 -4.385 1.00 95.00 88 ALA A O 1
ATOM 701 N N . VAL A 1 89 ? -5.365 -1.659 -3.648 1.00 93.44 89 VAL A N 1
ATOM 702 C CA . VAL A 1 89 ? -6.090 -0.921 -4.695 1.00 93.44 89 VAL A CA 1
ATOM 703 C C . VAL A 1 89 ? -5.107 -0.148 -5.554 1.00 93.44 89 VAL A C 1
ATOM 705 O O . VAL A 1 89 ? -4.472 0.793 -5.094 1.00 93.44 89 VAL A O 1
ATOM 708 N N . LYS A 1 90 ? -4.976 -0.528 -6.832 1.00 92.44 90 LYS A N 1
ATOM 709 C CA . LYS A 1 90 ? -4.122 0.165 -7.821 1.00 92.44 90 LYS A CA 1
ATOM 710 C C . LYS A 1 90 ? -2.682 0.423 -7.333 1.00 92.44 90 LYS A C 1
ATOM 712 O O . LYS A 1 90 ? -2.112 1.453 -7.665 1.00 92.44 90 LYS A O 1
ATOM 717 N N . GLY A 1 91 ? -2.101 -0.486 -6.547 1.00 92.75 91 GLY A N 1
ATOM 718 C CA . GLY A 1 91 ? -0.737 -0.347 -6.015 1.00 92.75 91 GLY A CA 1
ATOM 719 C C . GLY A 1 91 ? -0.626 0.417 -4.692 1.00 92.75 91 GLY A C 1
ATOM 720 O O . GLY A 1 91 ? 0.484 0.668 -4.229 1.00 92.75 91 GLY A O 1
ATOM 721 N N . TYR A 1 92 ? -1.750 0.774 -4.077 1.00 95.50 92 TYR A N 1
ATOM 722 C CA . TYR A 1 92 ? -1.808 1.240 -2.695 1.00 95.50 92 TYR A CA 1
ATOM 723 C C . TYR A 1 92 ? -2.148 0.078 -1.768 1.00 95.50 92 TYR A C 1
ATOM 725 O O . TYR A 1 92 ? -2.946 -0.783 -2.141 1.00 95.50 92 TYR A O 1
ATOM 733 N N . LEU A 1 93 ? -1.559 0.089 -0.575 1.00 95.75 93 LEU A N 1
ATOM 734 C CA . LEU A 1 93 ? -1.978 -0.754 0.542 1.00 95.75 93 LEU A CA 1
ATOM 735 C C . LEU A 1 93 ? -2.839 0.096 1.469 1.00 95.75 93 LEU A C 1
ATOM 737 O O . LEU A 1 93 ? -2.380 1.137 1.945 1.00 95.75 93 LEU A O 1
ATOM 741 N N . ASN A 1 94 ? -4.069 -0.345 1.698 1.00 95.06 94 ASN A N 1
ATOM 742 C CA . ASN A 1 94 ? -5.065 0.347 2.500 1.00 95.06 94 ASN A CA 1
ATOM 743 C C . ASN A 1 94 ? -5.422 -0.519 3.706 1.00 95.06 94 ASN A C 1
ATOM 745 O O . ASN A 1 94 ? -5.868 -1.652 3.543 1.00 95.06 94 ASN A O 1
ATOM 749 N N . LEU A 1 95 ? -5.237 0.024 4.903 1.00 94.31 95 LEU A N 1
ATOM 750 C CA . LEU A 1 95 ? -5.579 -0.603 6.173 1.00 94.31 95 LEU A CA 1
ATOM 751 C C . LEU A 1 95 ? -6.802 0.112 6.742 1.00 94.31 95 LEU A C 1
ATOM 753 O O . LEU A 1 95 ? -6.698 1.268 7.152 1.00 94.31 95 LEU A O 1
ATOM 757 N N . HIS A 1 96 ? -7.958 -0.541 6.740 1.00 92.69 96 HIS A N 1
ATOM 758 C CA . HIS A 1 96 ? -9.204 -0.004 7.287 1.00 92.69 96 HIS A CA 1
ATOM 759 C C . HIS A 1 96 ? -9.269 -0.284 8.790 1.00 92.69 96 HIS A C 1
ATOM 761 O O . HIS A 1 96 ? -8.957 -1.389 9.236 1.00 92.69 96 HIS A O 1
ATOM 767 N N . ILE A 1 97 ? -9.679 0.711 9.577 1.00 89.69 97 ILE A N 1
ATOM 768 C CA . ILE A 1 97 ? -9.902 0.571 11.020 1.00 89.69 97 ILE A CA 1
ATOM 769 C C . ILE A 1 97 ? -11.402 0.604 11.312 1.00 89.69 97 ILE A C 1
ATOM 771 O O . ILE A 1 97 ? -12.128 1.445 10.780 1.00 89.69 97 ILE A O 1
ATOM 775 N N . ASN A 1 98 ? -11.866 -0.279 12.196 1.00 78.69 98 ASN A N 1
ATOM 776 C CA . ASN A 1 98 ? -13.226 -0.188 12.711 1.00 78.69 98 ASN A CA 1
ATOM 777 C C . ASN A 1 98 ? -13.273 0.892 13.798 1.00 78.69 98 ASN A C 1
ATOM 779 O O . ASN A 1 98 ? -12.448 0.896 14.711 1.00 78.69 98 ASN A O 1
ATOM 783 N N . THR A 1 99 ? -14.216 1.824 13.691 1.00 65.75 99 THR A N 1
ATOM 784 C CA . THR A 1 99 ? -14.418 2.887 14.694 1.00 65.75 99 THR A CA 1
ATOM 785 C C . THR A 1 99 ? -15.672 2.677 15.544 1.00 65.75 99 THR A C 1
ATOM 787 O O . THR A 1 99 ? -16.015 3.560 16.332 1.00 65.75 99 THR A O 1
ATOM 790 N N . SER A 1 100 ? -16.347 1.533 15.376 1.00 59.38 100 SER A N 1
ATOM 791 C CA . SER A 1 100 ? -17.596 1.187 16.071 1.00 59.38 100 SER A CA 1
ATOM 792 C C . SER A 1 100 ? -17.369 0.679 17.489 1.00 59.38 100 SER A C 1
ATOM 794 O O . SER A 1 100 ? -16.363 -0.028 17.721 1.00 59.38 100 SER A O 1
#

Foldseek 3Di:
DVVVLVVQLLVLLVVLCVVVVFDDDPDWDWDFDDDDVFTWTKTLRLLVRLVVVCVVPVVRDSQVSLLVSLVSSLVSNVPRPQFPDWDRDSNMIITTGDPD

Secondary structure (DSSP, 8-state):
-THHHHHHHHHHHHHHHHHTTPPPPS----EEEE-SS-EEEEE-HHHHHHHHHHHH-TT--HHHHHHHHHHHTHHHHTT-TT-SEEEEETTEEEEEE---

Radius of gyration: 13.26 Å; chains: 1; bounding box: 35×22×40 Å

pLDDT: mean 90.58, std 7.49, range [55.62, 96.56]

Sequence (100 aa):
MFTQELHQATEAVHNGLKRLNLPEPETIDWLPTPFEGDWGYGTAVCFKVAALEAKIDRSLKVPQRAHEIATLLLDDLENIEGFDRVEAVKGYLNLHINTS